Protein AF-A0A822B093-F1 (afdb_monomer)

Radius of gyration: 16.81 Å; Cα contacts (8 Å, |Δi|>4): 111; chains: 1; bounding box: 26×53×40 Å

Foldseek 3Di:
DAFDDFDFDFDDDDDPPDDRPGDIDTDDCVVPDDLPDDPDDQPDDDHPLLLFALVCLVPVNPDPDDVVRVVSSVVVVVQCVLQVNDRRVNVDDDSVVSSVCNNVVHDGDRRDD

Structure (mmCIF, N/CA/C/O backbone):
data_AF-A0A822B093-F1
#
_entry.id   AF-A0A822B093-F1
#
loop_
_atom_site.group_PDB
_atom_site.id
_atom_site.type_symbol
_atom_site.label_atom_id
_atom_site.label_alt_id
_atom_site.label_comp_id
_atom_site.label_asym_id
_atom_site.label_entity_id
_atom_site.label_seq_id
_atom_site.pdbx_PDB_ins_code
_atom_site.Cartn_x
_atom_site.Cartn_y
_atom_site.Cartn_z
_atom_site.occupancy
_atom_site.B_iso_or_equiv
_atom_site.auth_seq_id
_atom_site.auth_comp_id
_atom_site.auth_asym_id
_atom_site.auth_atom_id
_atom_site.pdbx_PDB_model_num
ATOM 1 N N . MET A 1 1 ? -4.760 -0.422 9.846 1.00 47.47 1 MET A N 1
ATOM 2 C CA . MET A 1 1 ? -4.008 -1.692 9.802 1.00 47.47 1 MET A CA 1
ATOM 3 C C . MET A 1 1 ? -2.909 -1.550 8.762 1.00 47.47 1 MET A C 1
ATOM 5 O O . MET A 1 1 ? -3.184 -1.121 7.653 1.00 47.47 1 MET A O 1
ATOM 9 N N . VAL A 1 2 ? -1.656 -1.847 9.103 1.00 45.75 2 VAL A N 1
ATOM 10 C CA . VAL A 1 2 ? -0.567 -1.828 8.122 1.00 45.75 2 VAL A CA 1
ATOM 11 C C . VAL A 1 2 ? 0.188 -3.140 8.249 1.00 45.75 2 VAL A C 1
ATOM 13 O O . VAL A 1 2 ? 0.870 -3.365 9.241 1.00 45.75 2 VAL A O 1
ATOM 16 N N . ILE A 1 3 ? -0.047 -4.033 7.291 1.00 48.06 3 ILE A N 1
ATOM 17 C CA . ILE A 1 3 ? 0.463 -5.405 7.294 1.00 48.06 3 ILE A CA 1
ATOM 18 C C . ILE A 1 3 ? 1.854 -5.393 6.666 1.00 48.06 3 ILE A C 1
ATOM 20 O O . ILE A 1 3 ? 2.019 -4.929 5.536 1.00 48.06 3 ILE A O 1
ATOM 24 N N . TRP A 1 4 ? 2.832 -5.951 7.369 1.00 46.69 4 TRP A N 1
ATOM 25 C CA . TRP A 1 4 ? 4.008 -6.532 6.732 1.00 46.69 4 TRP A CA 1
ATOM 26 C C . TRP A 1 4 ? 4.019 -8.029 7.048 1.00 46.69 4 TRP A C 1
ATOM 28 O O . TRP A 1 4 ? 3.437 -8.439 8.033 1.00 46.69 4 TRP A O 1
ATOM 38 N N . ALA A 1 5 ? 4.601 -8.852 6.181 1.00 40.47 5 ALA A N 1
ATOM 39 C CA . ALA A 1 5 ? 4.523 -10.319 6.191 1.00 40.47 5 ALA A CA 1
ATOM 40 C C . ALA A 1 5 ? 3.155 -10.920 5.788 1.00 40.47 5 ALA A C 1
ATOM 42 O O . ALA A 1 5 ? 2.243 -11.144 6.582 1.00 40.47 5 ALA A O 1
ATOM 43 N N . VAL A 1 6 ? 3.055 -11.298 4.511 1.00 48.75 6 VAL A N 1
ATOM 44 C CA . VAL A 1 6 ? 2.190 -12.407 4.096 1.00 48.75 6 VAL A CA 1
ATOM 45 C C . VAL A 1 6 ? 3.013 -13.684 4.219 1.00 48.75 6 VAL A C 1
ATOM 47 O O . VAL A 1 6 ? 3.906 -13.931 3.413 1.00 48.75 6 VAL A O 1
ATOM 50 N N . GLU A 1 7 ? 2.718 -14.514 5.217 1.00 45.38 7 GLU A N 1
ATOM 51 C CA . GLU A 1 7 ? 3.293 -15.856 5.297 1.00 45.38 7 GLU A CA 1
ATOM 52 C C . GLU A 1 7 ? 2.340 -16.879 4.673 1.00 45.38 7 GLU A C 1
ATOM 54 O O . GLU A 1 7 ? 1.138 -16.931 4.957 1.00 45.38 7 GLU A O 1
ATOM 59 N N . THR A 1 8 ? 2.884 -17.728 3.802 1.00 47.94 8 THR A N 1
ATOM 60 C CA . THR A 1 8 ? 2.141 -18.861 3.250 1.00 47.94 8 THR A CA 1
ATOM 61 C C . THR A 1 8 ? 2.246 -20.036 4.216 1.00 47.94 8 THR A C 1
ATOM 63 O O . THR A 1 8 ? 3.329 -20.551 4.481 1.00 47.94 8 THR A O 1
ATOM 66 N N . PHE A 1 9 ? 1.115 -20.481 4.765 1.00 44.78 9 PHE A N 1
ATOM 67 C CA . PHE A 1 9 ? 1.108 -21.619 5.682 1.00 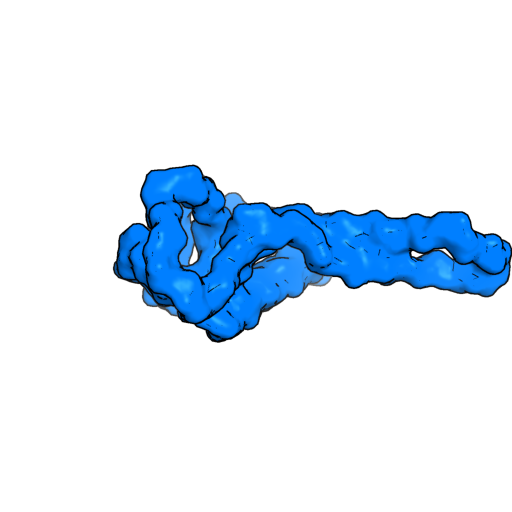44.78 9 PHE A CA 1
ATOM 68 C C . PHE A 1 9 ? 0.746 -22.892 4.913 1.00 44.78 9 PHE A C 1
ATOM 70 O O . PHE A 1 9 ? -0.407 -23.101 4.522 1.00 44.78 9 PHE A O 1
ATOM 77 N N . SER A 1 10 ? 1.724 -23.776 4.708 1.00 44.78 10 SER A N 1
ATOM 78 C CA . SER A 1 10 ? 1.460 -25.126 4.201 1.00 44.78 10 SER A CA 1
ATOM 79 C C . SER A 1 10 ? 0.910 -25.984 5.344 1.00 44.78 10 SER A C 1
ATOM 81 O O . SER A 1 10 ? 1.640 -26.357 6.258 1.00 44.78 10 SER A O 1
ATOM 83 N N . SER A 1 11 ? -0.381 -26.320 5.303 1.00 45.19 11 SER A N 1
ATOM 84 C CA . SER A 1 11 ? -1.013 -27.179 6.316 1.00 45.19 11 SER A CA 1
ATOM 85 C C . SER A 1 11 ? -0.362 -28.576 6.353 1.00 45.19 11 SER A C 1
ATOM 87 O O . SER A 1 11 ? -0.211 -29.228 5.321 1.00 45.19 11 SER A O 1
ATOM 89 N N . SER A 1 12 ? 0.050 -29.021 7.547 1.00 45.88 12 SER A N 1
ATOM 90 C CA . SER A 1 12 ? 0.908 -30.200 7.790 1.00 45.88 12 SER A CA 1
ATOM 91 C C . SER A 1 12 ? 0.153 -31.535 7.957 1.00 45.88 12 SER A C 1
ATOM 93 O O . SER A 1 12 ? 0.572 -32.416 8.701 1.00 45.88 12 SER A O 1
ATOM 95 N N . LYS A 1 13 ? -0.982 -31.735 7.281 1.00 51.41 13 LYS A N 1
ATOM 96 C CA . LYS A 1 13 ? -1.625 -33.062 7.200 1.00 51.41 13 LYS A CA 1
ATOM 97 C C . LYS A 1 13 ? -2.072 -33.287 5.758 1.00 51.41 13 LYS A C 1
ATOM 99 O O . LYS A 1 13 ? -3.023 -32.654 5.322 1.00 51.41 13 LYS A O 1
ATOM 104 N N . LYS A 1 14 ? -1.312 -34.093 5.007 1.00 52.97 14 LYS A N 1
ATOM 105 C CA . LYS A 1 14 ? -1.470 -34.291 3.556 1.00 52.97 14 LYS A CA 1
ATOM 106 C C . LYS A 1 14 ? -2.063 -35.662 3.247 1.00 52.97 14 LYS A C 1
ATOM 108 O O . LYS A 1 14 ? -1.436 -36.673 3.548 1.00 52.97 14 LYS A O 1
ATOM 113 N N . ASP A 1 15 ? -3.217 -35.665 2.590 1.00 61.88 15 ASP A N 1
ATOM 114 C CA . ASP A 1 15 ? -3.615 -36.743 1.686 1.00 61.88 15 ASP A CA 1
ATOM 115 C C . ASP A 1 15 ? -2.684 -36.685 0.450 1.00 61.88 15 ASP A C 1
ATOM 117 O O . ASP A 1 15 ? -2.494 -35.598 -0.106 1.00 61.88 15 ASP A O 1
ATOM 121 N N . PRO A 1 16 ? -2.042 -37.793 0.032 1.00 64.75 16 PRO A N 1
ATOM 122 C CA . PRO A 1 16 ? -1.147 -37.814 -1.128 1.00 64.75 16 PRO A CA 1
ATOM 123 C C . PRO A 1 16 ? -1.828 -37.467 -2.463 1.00 64.75 16 PRO A C 1
ATOM 125 O O . PRO A 1 16 ? -1.117 -37.148 -3.416 1.00 64.75 16 PRO A O 1
ATOM 128 N N . ASN A 1 17 ? -3.164 -37.488 -2.538 1.00 63.31 17 ASN A N 1
ATOM 129 C CA . ASN A 1 17 ? -3.925 -37.195 -3.756 1.00 63.31 17 ASN A CA 1
ATOM 130 C C . ASN A 1 17 ? -4.606 -35.813 -3.754 1.00 63.31 17 ASN A C 1
ATOM 132 O O . ASN A 1 17 ? -5.255 -35.456 -4.739 1.00 63.31 17 ASN A O 1
ATOM 136 N N . GLU A 1 18 ? -4.472 -35.013 -2.689 1.00 65.31 18 GLU A N 1
ATOM 137 C CA . GLU A 1 18 ? -5.050 -33.666 -2.651 1.00 65.31 18 GLU A CA 1
ATOM 138 C C . GLU A 1 18 ? -4.085 -32.653 -3.302 1.00 65.31 18 GLU A C 1
ATOM 140 O O . GLU A 1 18 ? -2.918 -32.558 -2.896 1.00 65.31 18 GLU A O 1
ATOM 145 N N . PRO A 1 19 ? -4.524 -31.857 -4.301 1.00 59.59 19 PRO A N 1
ATOM 146 C CA . PRO A 1 19 ? -3.698 -30.775 -4.824 1.00 59.59 19 PRO A CA 1
ATOM 147 C C . PRO A 1 19 ? -3.305 -29.843 -3.672 1.00 59.59 19 PRO A C 1
ATOM 149 O O . PRO A 1 19 ? -4.157 -29.424 -2.889 1.00 59.59 19 PRO A O 1
ATOM 152 N N . LYS A 1 20 ? -2.006 -29.525 -3.548 1.00 60.06 20 LYS A N 1
ATOM 153 C CA . LYS A 1 20 ? -1.467 -28.688 -2.461 1.00 60.06 20 LYS A CA 1
ATOM 154 C C . LYS A 1 20 ? -2.212 -27.350 -2.411 1.00 60.06 20 LYS A C 1
ATOM 156 O O . LYS A 1 20 ? -1.915 -26.431 -3.170 1.00 60.06 20 LYS A O 1
ATOM 161 N N . LYS A 1 21 ? -3.183 -27.232 -1.505 1.00 69.56 21 LYS A N 1
ATOM 162 C CA . LYS A 1 21 ? -3.949 -26.003 -1.314 1.00 69.56 21 LYS A CA 1
ATOM 163 C C . LYS A 1 21 ? -3.096 -25.007 -0.534 1.00 69.56 21 LYS A C 1
ATOM 165 O O . LYS A 1 21 ? -3.037 -25.056 0.694 1.00 69.56 21 LYS A O 1
ATOM 170 N N . ASN A 1 22 ? -2.435 -24.103 -1.252 1.00 72.25 22 ASN A N 1
ATOM 171 C CA . ASN A 1 22 ? -1.700 -22.997 -0.647 1.00 72.25 22 ASN A CA 1
ATOM 172 C C . ASN A 1 22 ? -2.711 -22.021 -0.027 1.00 72.25 22 ASN A C 1
ATOM 174 O O . ASN A 1 22 ? -3.414 -21.304 -0.736 1.00 72.25 22 ASN A O 1
ATOM 178 N N . LYS A 1 23 ? -2.838 -22.041 1.304 1.00 79.50 23 LYS A N 1
ATOM 179 C CA . LYS A 1 23 ? -3.692 -21.108 2.048 1.00 79.50 23 LYS A CA 1
ATOM 180 C C . LYS A 1 23 ? -2.858 -19.898 2.456 1.00 79.50 23 LYS A C 1
ATOM 182 O O . LYS A 1 23 ? -1.889 -20.040 3.200 1.00 79.50 23 LYS A O 1
ATOM 187 N N . VAL A 1 24 ? -3.261 -18.723 1.987 1.00 80.25 24 VAL A N 1
ATOM 188 C CA . VAL A 1 24 ? -2.665 -17.441 2.372 1.00 80.25 24 VAL A CA 1
ATOM 189 C C . VAL A 1 24 ? -3.425 -16.885 3.573 1.00 80.25 24 VAL A C 1
ATOM 191 O O . VAL A 1 24 ? -4.656 -16.943 3.606 1.00 80.25 24 VAL A O 1
ATOM 194 N N . LYS A 1 25 ? -2.699 -16.384 4.572 1.00 81.62 25 LYS A N 1
ATOM 195 C CA . LYS A 1 25 ? -3.265 -15.720 5.749 1.00 81.62 25 LYS A CA 1
ATOM 196 C C . LYS A 1 25 ? -2.532 -14.407 5.982 1.00 81.62 25 LYS A C 1
ATOM 198 O O . LYS A 1 25 ? -1.326 -14.332 5.777 1.00 81.62 25 LYS A O 1
ATOM 203 N N . ILE A 1 26 ? -3.272 -13.401 6.429 1.00 81.75 26 ILE A N 1
ATOM 204 C CA . ILE A 1 26 ? -2.690 -12.161 6.937 1.00 81.75 26 ILE A CA 1
ATOM 205 C C . ILE A 1 26 ? -2.116 -12.457 8.325 1.00 81.75 26 ILE A C 1
ATOM 207 O O . ILE A 1 26 ? -2.785 -13.093 9.145 1.00 81.75 26 ILE A O 1
ATOM 211 N N . THR A 1 27 ? -0.883 -12.027 8.563 1.00 78.38 27 THR A N 1
ATOM 212 C CA . THR A 1 27 ? -0.190 -12.141 9.849 1.00 78.38 27 THR A CA 1
ATOM 213 C C . THR A 1 27 ? 0.439 -10.790 10.213 1.00 78.38 27 THR A C 1
ATOM 215 O O . THR A 1 27 ? 0.223 -9.810 9.506 1.00 78.38 27 THR A O 1
ATOM 218 N N . ASP A 1 28 ? 1.137 -10.736 11.348 1.00 72.44 28 ASP A N 1
ATOM 219 C CA . ASP A 1 28 ? 1.820 -9.553 11.890 1.00 72.44 28 ASP A CA 1
ATOM 220 C C . ASP A 1 28 ? 0.912 -8.322 12.088 1.00 72.44 28 ASP A C 1
ATOM 222 O O . ASP A 1 28 ? 1.031 -7.262 11.473 1.00 72.44 28 ASP A O 1
ATOM 226 N N . PHE A 1 29 ? -0.019 -8.463 13.029 1.00 72.62 29 PHE A N 1
ATOM 227 C CA . PHE A 1 29 ? -0.862 -7.364 13.499 1.00 72.62 29 PHE A CA 1
ATOM 228 C C . PHE A 1 29 ? -0.139 -6.454 14.509 1.00 72.62 29 PHE A C 1
ATOM 230 O O . PHE A 1 29 ? -0.804 -5.704 15.219 1.00 72.62 29 PHE A O 1
ATOM 237 N N . GLY A 1 30 ? 1.199 -6.494 14.598 1.00 66.88 30 GLY A N 1
ATOM 238 C CA . GLY A 1 30 ? 1.976 -5.711 15.569 1.00 66.88 30 GLY A CA 1
ATOM 239 C C . GLY A 1 30 ? 1.816 -4.194 15.412 1.00 66.88 30 GLY A C 1
ATOM 240 O O . GLY A 1 30 ? 2.005 -3.451 16.371 1.00 66.88 30 GLY A O 1
ATOM 241 N N . LEU A 1 31 ? 1.409 -3.743 14.220 1.00 69.31 31 LEU A N 1
ATOM 242 C CA . LEU A 1 31 ? 1.083 -2.345 13.910 1.00 69.31 31 LEU A CA 1
ATOM 243 C C . LEU A 1 31 ? -0.427 -2.096 13.737 1.00 69.3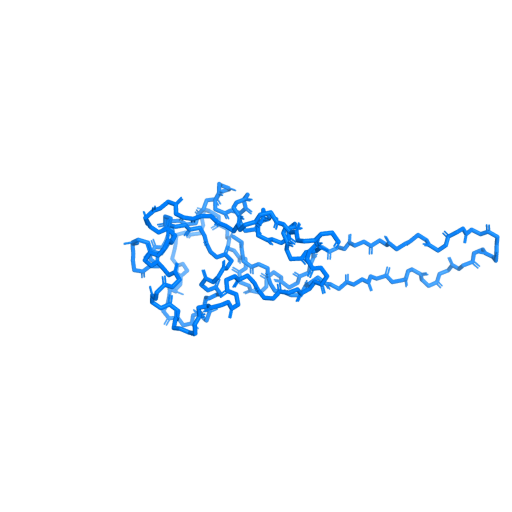1 31 LEU A C 1
ATOM 245 O O . LEU A 1 31 ? -0.840 -0.998 13.348 1.00 69.31 31 LEU A O 1
ATOM 249 N N . ALA A 1 32 ? -1.265 -3.113 13.959 1.00 72.56 32 ALA A N 1
ATOM 250 C CA . ALA A 1 32 ? -2.710 -2.968 13.883 1.00 72.56 32 ALA A CA 1
ATOM 251 C C . ALA A 1 32 ? -3.218 -2.164 15.084 1.00 72.56 32 ALA A C 1
ATOM 253 O O . ALA A 1 32 ? -2.771 -2.346 16.212 1.00 72.56 32 ALA A O 1
ATOM 254 N N . ARG A 1 33 ? -4.172 -1.269 14.825 1.00 71.44 33 ARG A N 1
ATOM 255 C CA . ARG A 1 33 ? -4.763 -0.387 15.832 1.00 71.44 33 ARG A CA 1
ATOM 256 C C . ARG A 1 33 ? -6.264 -0.571 15.837 1.00 71.44 33 ARG A C 1
ATOM 258 O O . ARG A 1 33 ? -6.858 -0.844 14.792 1.00 71.44 33 ARG A O 1
ATOM 265 N N . ARG A 1 34 ? -6.866 -0.397 17.006 1.00 68.69 34 ARG A N 1
ATOM 266 C 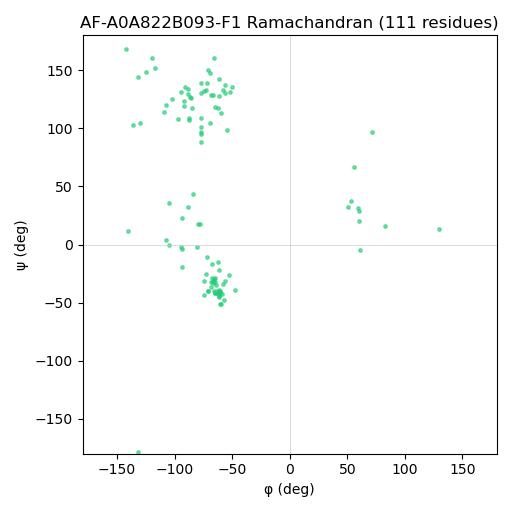CA . ARG A 1 34 ? -8.316 -0.391 17.154 1.00 68.69 34 ARG A CA 1
ATOM 267 C C . ARG A 1 34 ? -8.820 1.035 16.939 1.00 68.69 34 ARG A C 1
ATOM 269 O O . ARG A 1 34 ? -8.237 1.977 17.464 1.00 68.69 34 ARG A O 1
ATOM 276 N N . LEU A 1 35 ? -9.879 1.199 16.148 1.00 67.94 35 LEU A N 1
ATOM 277 C CA . LEU A 1 35 ? -10.410 2.525 15.795 1.00 67.94 35 LEU A CA 1
ATOM 278 C C . LEU A 1 35 ? -11.038 3.266 16.993 1.00 67.94 35 LEU A C 1
ATOM 280 O O . LEU A 1 35 ? -11.223 4.475 16.933 1.00 67.94 35 LEU A O 1
ATOM 284 N N . ASP A 1 36 ? -11.356 2.553 18.075 1.00 65.75 36 ASP A N 1
ATOM 285 C CA . ASP A 1 36 ? -11.921 3.077 19.324 1.00 65.75 36 ASP A CA 1
ATOM 286 C C . ASP A 1 36 ? -10.861 3.387 20.401 1.00 65.75 36 ASP A C 1
ATOM 288 O O . ASP A 1 36 ? -11.205 3.907 21.464 1.00 65.75 36 ASP A O 1
ATOM 292 N N . SER A 1 37 ? -9.576 3.116 20.142 1.00 58.78 37 SER A N 1
ATOM 293 C CA . SER A 1 37 ? -8.483 3.423 21.068 1.00 58.78 37 SER A CA 1
ATOM 294 C C . SER A 1 37 ? -8.133 4.913 21.035 1.00 58.78 37 SER A C 1
ATOM 296 O O . SER A 1 37 ? -7.330 5.378 20.225 1.00 58.78 37 SER A O 1
ATOM 298 N N . THR A 1 38 ? -8.705 5.694 21.949 1.00 53.50 38 THR A N 1
ATOM 299 C CA . THR A 1 38 ? -8.251 7.065 22.212 1.00 53.50 38 THR A CA 1
ATOM 300 C C . THR A 1 38 ? -6.972 7.028 23.050 1.00 53.50 38 THR A C 1
ATOM 302 O O . THR A 1 38 ? -7.047 6.844 24.263 1.00 53.50 38 THR A O 1
ATOM 305 N N . GLY A 1 39 ? -5.804 7.208 22.426 1.00 52.53 39 GLY A N 1
ATOM 306 C CA . GLY A 1 39 ? -4.545 7.423 23.156 1.00 52.53 39 GLY A CA 1
ATOM 307 C C . GLY A 1 39 ? -3.353 6.552 22.767 1.00 52.53 39 GLY A C 1
ATOM 308 O O . GLY A 1 39 ? -2.374 6.553 23.507 1.00 52.53 39 GLY A O 1
ATOM 309 N N . ASP A 1 40 ? -3.394 5.831 21.642 1.00 55.62 40 ASP A N 1
ATOM 310 C CA . ASP A 1 40 ? -2.205 5.113 21.170 1.00 55.62 40 ASP A CA 1
ATOM 311 C C . ASP A 1 40 ? -1.104 6.114 20.791 1.00 55.62 40 ASP A C 1
ATOM 313 O O . ASP A 1 40 ? -1.282 6.945 19.899 1.00 55.62 40 ASP A O 1
ATOM 317 N N . ASP A 1 41 ? 0.029 6.036 21.489 1.00 53.25 41 ASP A N 1
ATOM 318 C CA . ASP A 1 41 ? 1.175 6.927 21.320 1.00 53.25 41 ASP A CA 1
ATOM 319 C C . ASP A 1 41 ? 1.704 6.841 19.875 1.00 53.25 41 ASP A C 1
ATOM 321 O O . ASP A 1 41 ? 2.180 5.806 19.405 1.00 53.25 41 ASP A O 1
ATOM 325 N N . TYR A 1 42 ? 1.572 7.936 19.127 1.00 56.34 42 TYR A N 1
ATOM 326 C CA . TYR A 1 42 ? 1.783 7.973 17.673 1.00 56.34 42 TYR A CA 1
ATOM 327 C C . TYR A 1 42 ? 3.261 8.059 17.257 1.00 56.34 42 TYR A C 1
ATOM 329 O O . TYR A 1 42 ? 3.560 8.077 16.065 1.00 56.34 42 TYR A O 1
ATOM 337 N N . ASN A 1 43 ? 4.187 8.137 18.216 1.00 52.94 43 ASN A N 1
ATOM 338 C CA . ASN A 1 43 ? 5.491 8.768 18.003 1.00 52.94 43 ASN A CA 1
ATOM 339 C C . ASN A 1 43 ? 6.650 7.850 17.575 1.00 52.94 43 ASN A C 1
ATOM 341 O O . ASN A 1 43 ? 7.737 8.364 17.321 1.00 52.94 43 ASN A O 1
ATOM 345 N N . THR A 1 44 ? 6.479 6.527 17.476 1.00 50.75 44 THR A N 1
ATOM 346 C CA . THR A 1 44 ? 7.642 5.617 17.320 1.00 50.75 44 THR A CA 1
ATOM 347 C C . THR A 1 44 ? 7.465 4.442 16.359 1.00 50.75 44 THR A C 1
ATOM 349 O O . THR A 1 44 ? 8.321 3.559 16.303 1.00 50.75 44 THR A O 1
ATOM 352 N N . THR A 1 45 ? 6.408 4.411 15.551 1.00 61.91 45 THR A N 1
ATOM 353 C CA . THR A 1 45 ? 6.207 3.315 14.594 1.00 61.91 45 THR A CA 1
ATOM 354 C C . THR A 1 45 ? 6.821 3.637 13.233 1.00 61.91 45 THR A C 1
ATOM 356 O O . THR A 1 45 ? 6.443 4.619 12.604 1.00 61.91 45 THR A O 1
ATOM 359 N N . ILE A 1 46 ? 7.721 2.780 12.739 1.00 68.81 46 ILE A N 1
ATOM 360 C CA . ILE A 1 46 ? 8.158 2.805 11.335 1.00 68.81 46 ILE A CA 1
ATOM 361 C C . ILE A 1 46 ? 6.935 2.513 10.460 1.00 68.81 46 ILE A C 1
ATOM 363 O O . ILE A 1 46 ? 6.333 1.445 10.559 1.00 68.81 46 ILE A O 1
ATOM 367 N N . ILE A 1 47 ? 6.551 3.473 9.623 1.00 76.88 47 ILE A N 1
ATOM 368 C CA . ILE A 1 47 ? 5.367 3.378 8.768 1.00 76.88 47 ILE A CA 1
ATOM 369 C C . ILE A 1 47 ? 5.807 3.044 7.340 1.00 76.88 47 ILE A C 1
ATOM 371 O O . ILE A 1 47 ? 6.613 3.778 6.769 1.00 76.88 47 ILE A O 1
ATOM 375 N N . PRO A 1 48 ? 5.285 1.976 6.715 1.00 84.00 48 PRO A N 1
ATOM 376 C CA . PRO A 1 48 ? 5.637 1.632 5.344 1.00 84.00 48 PRO A CA 1
ATOM 377 C C . PRO A 1 48 ? 4.908 2.554 4.356 1.00 84.00 48 PRO A C 1
ATOM 379 O O . PRO A 1 48 ? 3.837 2.245 3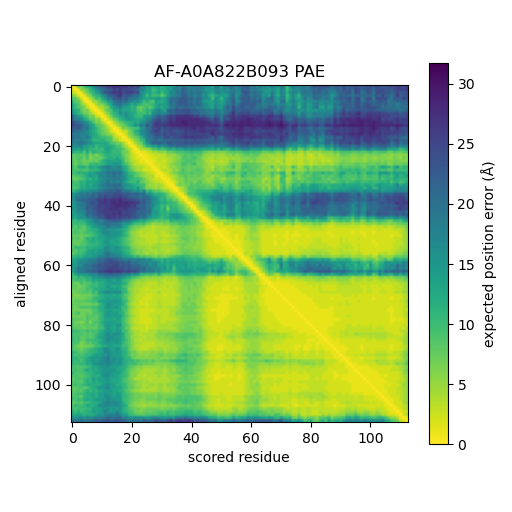.826 1.00 84.00 48 PRO A O 1
ATOM 382 N N . ILE A 1 49 ? 5.539 3.694 4.066 1.00 87.69 49 ILE A N 1
ATOM 383 C CA . ILE A 1 49 ? 5.026 4.797 3.232 1.00 87.69 49 ILE A CA 1
ATOM 384 C C . ILE A 1 49 ? 4.425 4.318 1.905 1.00 87.69 49 ILE A C 1
ATOM 386 O O . ILE A 1 49 ? 3.389 4.817 1.457 1.00 87.69 49 ILE A O 1
ATOM 390 N N . ARG A 1 50 ? 5.045 3.323 1.265 1.00 90.88 50 ARG A N 1
ATOM 391 C CA . ARG A 1 50 ? 4.617 2.803 -0.043 1.00 90.88 50 ARG A CA 1
ATOM 392 C C . ARG A 1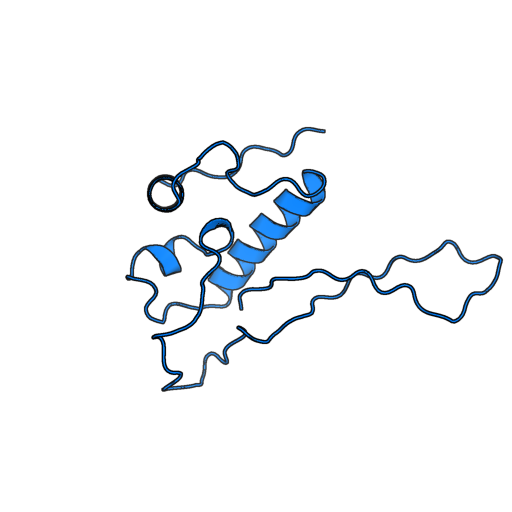 50 ? 3.249 2.115 0.010 1.00 90.88 50 ARG A C 1
ATOM 394 O O . ARG A 1 50 ? 2.488 2.249 -0.948 1.00 90.88 50 ARG A O 1
ATOM 401 N N . PHE A 1 51 ? 2.889 1.522 1.147 1.00 90.38 51 PHE A N 1
ATOM 402 C CA . PHE A 1 51 ? 1.618 0.826 1.373 1.00 90.38 51 PHE A CA 1
ATOM 403 C C . PHE A 1 51 ? 0.533 1.716 1.998 1.00 90.38 51 PHE A C 1
ATOM 405 O O . PHE A 1 51 ? -0.648 1.408 1.872 1.00 90.38 51 PHE A O 1
ATOM 412 N N . CYS A 1 52 ? 0.900 2.837 2.626 1.00 88.50 52 CYS A N 1
ATOM 413 C CA . CYS A 1 52 ? -0.064 3.730 3.278 1.00 88.50 52 CYS A CA 1
ATOM 414 C C . CYS A 1 52 ? -0.968 4.484 2.302 1.00 88.50 52 CYS A C 1
ATOM 416 O O . CYS A 1 52 ? -0.549 4.867 1.215 1.00 88.50 52 CYS A O 1
ATOM 418 N N . ALA A 1 53 ? -2.199 4.766 2.702 1.00 89.06 53 ALA A N 1
ATOM 419 C CA . ALA A 1 53 ? -3.107 5.585 1.911 1.00 89.06 53 ALA A CA 1
ATOM 420 C C . ALA A 1 53 ? -2.675 7.073 1.902 1.00 89.06 53 ALA A C 1
ATOM 422 O O . ALA A 1 53 ? -2.046 7.527 2.864 1.00 89.06 53 ALA A O 1
ATOM 423 N N . PRO A 1 54 ? -2.953 7.846 0.834 1.00 89.12 54 PRO A N 1
ATOM 424 C CA . PRO A 1 54 ? -2.542 9.252 0.735 1.00 89.12 54 PRO A CA 1
ATOM 425 C C . PRO A 1 54 ? -3.073 10.131 1.880 1.00 89.12 54 PRO A C 1
ATOM 427 O O . PRO A 1 54 ? -2.359 11.015 2.342 1.00 89.12 54 PRO A O 1
ATOM 430 N N . GLU A 1 55 ? -4.269 9.858 2.400 1.00 85.81 55 GLU A N 1
ATOM 431 C CA . GLU A 1 55 ? -4.875 10.573 3.530 1.00 85.81 55 GLU A CA 1
ATOM 432 C C . GLU A 1 55 ? -4.109 10.398 4.854 1.00 85.81 55 GLU A C 1
ATOM 434 O O . GLU A 1 55 ? -4.096 11.310 5.688 1.00 85.81 55 GLU A O 1
ATOM 439 N N . ILE A 1 56 ? -3.415 9.263 5.025 1.00 83.00 56 ILE A N 1
ATOM 440 C CA . ILE A 1 56 ? -2.505 9.028 6.157 1.00 83.00 56 ILE A CA 1
ATOM 441 C C . ILE A 1 56 ? -1.248 9.891 5.990 1.00 83.00 56 ILE A C 1
ATOM 443 O O . ILE A 1 56 ? -0.751 10.470 6.955 1.00 83.00 56 ILE A O 1
ATOM 447 N N . LEU A 1 57 ? -0.741 10.006 4.759 1.00 83.81 57 LEU A N 1
ATOM 448 C CA . LEU A 1 57 ? 0.495 10.729 4.448 1.00 83.81 57 LEU A CA 1
ATOM 449 C C . LEU A 1 57 ? 0.317 12.256 4.504 1.00 83.81 57 LEU A C 1
ATOM 451 O O . LEU A 1 57 ? 1.245 12.965 4.877 1.00 83.81 57 LEU A O 1
ATOM 455 N N . GLN A 1 58 ? -0.874 12.763 4.176 1.00 80.00 58 GLN A N 1
ATOM 456 C CA . GLN A 1 58 ? -1.169 14.199 4.120 1.00 80.00 58 GLN A CA 1
ATOM 457 C C . GLN A 1 58 ? -1.138 14.897 5.492 1.00 80.00 58 GLN A C 1
ATOM 459 O O . GLN A 1 58 ? -0.838 16.085 5.570 1.00 80.00 58 GLN A O 1
ATOM 464 N N . ASN A 1 59 ? -1.441 14.177 6.575 1.00 66.62 59 ASN A N 1
ATOM 465 C CA . ASN A 1 59 ? -1.646 14.755 7.909 1.00 66.62 59 ASN A CA 1
ATOM 466 C C . ASN A 1 59 ? -0.468 14.501 8.862 1.00 66.62 59 ASN A C 1
ATOM 468 O O . ASN A 1 59 ? -0.678 14.243 10.044 1.00 66.62 59 ASN A O 1
ATOM 472 N N . ASN A 1 60 ? 0.771 14.508 8.355 1.00 62.94 60 ASN A N 1
ATOM 473 C CA . ASN A 1 60 ? 1.977 14.165 9.131 1.00 62.94 60 ASN A CA 1
ATOM 474 C C . ASN A 1 60 ? 1.850 12.832 9.890 1.00 62.94 60 ASN A C 1
ATOM 476 O O . ASN A 1 60 ? 2.397 12.668 10.978 1.00 62.94 60 ASN A O 1
ATOM 480 N N . ILE A 1 61 ? 1.098 11.884 9.322 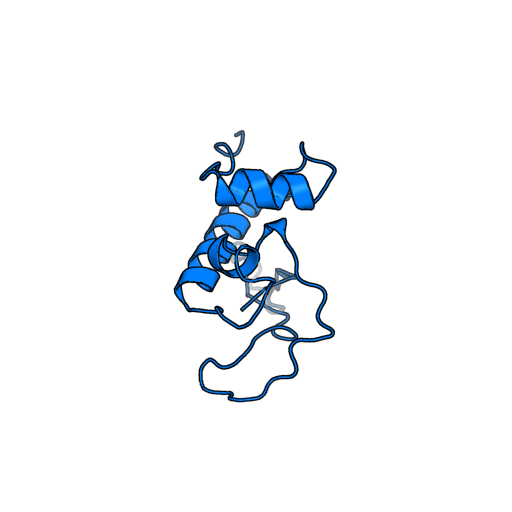1.00 64.94 61 ILE A N 1
ATOM 481 C CA . ILE A 1 61 ? 0.856 10.564 9.904 1.00 64.94 61 ILE A CA 1
ATOM 482 C C . ILE A 1 61 ? 0.172 10.633 11.289 1.00 64.94 61 ILE A C 1
ATOM 484 O O . ILE A 1 61 ? 0.311 9.742 12.127 1.00 64.94 61 ILE A O 1
ATOM 488 N N . GLN A 1 62 ? -0.622 11.678 11.535 1.00 56.44 62 GLN A N 1
ATOM 489 C CA . GLN A 1 62 ? -1.507 11.741 12.693 1.00 56.44 62 GLN A CA 1
ATOM 490 C C . GLN A 1 62 ? -2.857 11.098 12.356 1.00 56.44 62 GLN A C 1
ATOM 492 O O . GLN A 1 62 ? -3.655 11.612 11.576 1.00 56.44 62 GLN A O 1
ATOM 497 N N . SER A 1 63 ? -3.064 9.927 12.958 1.00 59.59 63 SER A N 1
ATOM 498 C CA . SER A 1 63 ? -4.348 9.376 13.423 1.00 59.59 63 SER A CA 1
ATOM 499 C C . SER A 1 63 ? -5.487 9.101 12.431 1.00 59.59 63 SER A C 1
ATOM 501 O O . SER A 1 63 ? -6.465 8.484 12.840 1.00 59.59 63 SER A O 1
ATOM 503 N N . ASN A 1 64 ? -5.380 9.432 11.144 1.00 67.94 64 ASN A N 1
ATOM 504 C CA . ASN A 1 64 ? -6.451 9.193 10.161 1.00 67.94 64 ASN A CA 1
ATOM 505 C C . ASN A 1 64 ? -6.442 7.767 9.580 1.00 67.94 64 ASN A C 1
ATOM 507 O O . ASN A 1 64 ? -6.598 7.569 8.376 1.00 67.94 64 ASN A O 1
ATOM 511 N N . TYR A 1 65 ? -6.244 6.761 10.433 1.00 77.06 65 TYR A N 1
ATOM 512 C CA . TYR A 1 65 ? -6.437 5.368 10.039 1.00 77.06 65 TYR A CA 1
ATOM 513 C C . TYR A 1 65 ? -7.931 5.060 9.999 1.00 77.06 65 TYR A C 1
ATOM 515 O O . TYR A 1 65 ? -8.665 5.336 10.944 1.00 77.06 65 TYR A O 1
ATOM 523 N N . SER A 1 66 ? -8.374 4.463 8.904 1.00 81.25 66 SER A N 1
ATOM 524 C CA . SER A 1 66 ? -9.762 4.065 8.690 1.00 81.25 66 SER A CA 1
ATOM 525 C C . SER A 1 66 ? -9.827 2.731 7.956 1.00 81.25 66 SER A C 1
ATOM 527 O O . SER A 1 66 ? -8.839 2.277 7.371 1.00 81.25 66 SER A O 1
ATOM 529 N N . GLU A 1 67 ? -11.010 2.127 7.905 1.00 85.19 67 GLU A N 1
ATOM 530 C CA . GLU A 1 67 ? -11.245 0.959 7.049 1.00 85.19 67 GLU A CA 1
ATOM 531 C C . GLU A 1 67 ? -10.905 1.258 5.574 1.00 85.19 67 GLU A C 1
ATOM 533 O O . GLU A 1 67 ? -10.420 0.388 4.856 1.00 85.19 67 GLU A O 1
ATOM 538 N N . GLN A 1 68 ? -11.084 2.502 5.112 1.00 87.94 68 GLN A N 1
ATOM 539 C CA . GLN A 1 68 ? -10.749 2.905 3.740 1.00 87.94 68 GLN A CA 1
ATOM 540 C C . GLN A 1 68 ? -9.234 2.896 3.506 1.00 87.94 68 GLN A C 1
ATOM 542 O O . GLN A 1 68 ? -8.773 2.467 2.445 1.00 87.94 68 GLN A O 1
ATOM 547 N N . SER A 1 69 ? -8.457 3.280 4.519 1.00 84.50 69 SER A N 1
ATOM 548 C CA . SER A 1 69 ? -7.000 3.189 4.455 1.00 84.50 69 SER A CA 1
ATOM 549 C C . SER A 1 69 ? -6.504 1.733 4.402 1.00 84.50 69 SER A C 1
ATOM 551 O O . SER A 1 69 ? -5.518 1.426 3.723 1.00 84.50 69 SER A O 1
ATOM 553 N N . ASP A 1 70 ? -7.241 0.808 5.028 1.00 85.38 70 ASP A N 1
ATOM 554 C CA . ASP A 1 70 ? -6.966 -0.630 4.961 1.00 85.38 70 ASP A CA 1
ATOM 555 C C . ASP A 1 70 ? -7.292 -1.192 3.571 1.00 85.38 70 ASP A C 1
ATOM 557 O O . ASP A 1 70 ? -6.508 -1.956 3.008 1.00 85.38 70 ASP A O 1
ATOM 561 N N . VAL A 1 71 ? -8.390 -0.743 2.954 1.00 91.38 71 VAL A N 1
ATOM 562 C CA . VAL A 1 71 ? -8.722 -1.081 1.560 1.00 91.38 71 VAL A CA 1
ATOM 563 C C . VAL A 1 71 ? -7.632 -0.603 0.596 1.00 91.38 71 VAL A C 1
ATOM 565 O O . VAL A 1 71 ? -7.255 -1.345 -0.314 1.00 91.38 71 VAL A O 1
ATOM 568 N N . TYR A 1 72 ? -7.082 0.599 0.799 1.00 91.06 72 TYR A N 1
ATOM 569 C CA . TYR A 1 72 ? -5.976 1.101 -0.019 1.00 91.06 72 TYR A CA 1
ATOM 570 C C . TYR A 1 72 ? -4.749 0.185 0.069 1.00 91.06 72 TYR A C 1
ATOM 572 O O . TYR A 1 72 ? -4.217 -0.241 -0.960 1.00 91.06 72 TYR A O 1
ATOM 580 N N . SER A 1 73 ? -4.306 -0.141 1.288 1.00 88.88 73 SER A N 1
ATOM 581 C CA . SER A 1 73 ? -3.123 -0.989 1.487 1.00 88.88 73 SER A CA 1
ATOM 582 C C . SER A 1 73 ? -3.328 -2.408 0.946 1.00 88.88 73 SER A C 1
ATOM 584 O O . SER A 1 73 ? -2.411 -2.968 0.343 1.00 88.88 73 SER A O 1
ATOM 586 N N . MET A 1 74 ? -4.549 -2.950 1.031 1.00 89.75 74 MET A N 1
ATOM 587 C CA . MET A 1 74 ? -4.921 -4.205 0.373 1.00 89.75 74 MET A CA 1
ATOM 588 C C . MET A 1 74 ? -4.791 -4.119 -1.157 1.00 89.75 74 MET A C 1
ATOM 590 O O . MET A 1 74 ? -4.322 -5.067 -1.784 1.00 89.75 74 MET A O 1
ATOM 594 N N . GLY A 1 75 ? -5.150 -2.989 -1.773 1.00 92.19 75 GLY A N 1
ATOM 595 C CA . GLY A 1 75 ? -4.949 -2.768 -3.209 1.00 92.19 75 GLY A CA 1
ATOM 596 C C . GLY A 1 75 ? -3.470 -2.767 -3.613 1.00 92.19 75 GLY A C 1
ATOM 597 O O . GLY A 1 75 ? -3.103 -3.359 -4.628 1.00 92.19 75 GLY A O 1
ATOM 598 N N . VAL A 1 76 ? -2.604 -2.165 -2.792 1.00 92.25 76 VAL A N 1
ATOM 599 C CA . VAL A 1 76 ? -1.145 -2.210 -2.995 1.00 92.25 76 VAL A CA 1
ATOM 600 C C . VAL A 1 76 ? -0.607 -3.636 -2.837 1.00 92.25 76 VAL A C 1
ATOM 602 O O . VAL A 1 76 ? 0.210 -4.067 -3.647 1.00 92.25 76 VAL A O 1
ATOM 605 N N . LEU A 1 77 ? -1.107 -4.397 -1.859 1.00 90.56 77 LEU A N 1
ATOM 606 C CA . LEU A 1 77 ? -0.750 -5.806 -1.672 1.00 90.56 77 LEU A CA 1
ATOM 607 C C . LEU A 1 77 ? -1.158 -6.669 -2.877 1.00 90.56 77 LEU A C 1
ATOM 609 O O . LEU A 1 77 ? -0.386 -7.507 -3.337 1.00 90.56 77 LEU A O 1
ATOM 613 N N . MET A 1 78 ? -2.360 -6.457 -3.422 1.00 90.88 78 MET A N 1
ATOM 614 C CA . MET A 1 78 ? -2.796 -7.137 -4.646 1.00 90.88 78 MET A CA 1
ATOM 615 C C . MET A 1 78 ? -1.872 -6.806 -5.820 1.00 90.88 78 MET A C 1
ATOM 617 O O . MET A 1 78 ? -1.513 -7.698 -6.587 1.00 90.88 78 MET A O 1
ATOM 621 N N . TRP A 1 79 ? -1.458 -5.543 -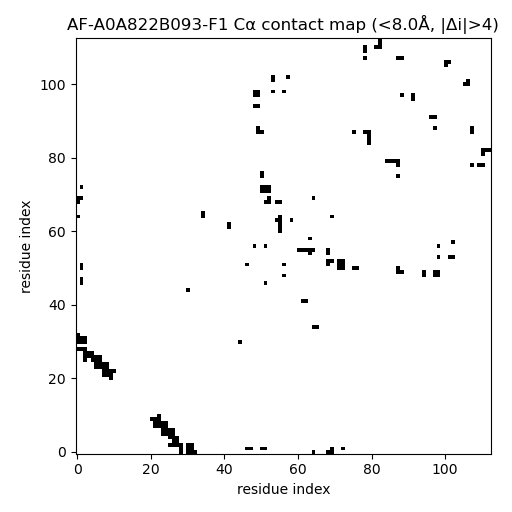5.948 1.00 92.62 79 TRP A N 1
ATOM 622 C CA . TRP A 1 79 ? -0.504 -5.132 -6.974 1.00 92.62 79 TRP A CA 1
ATOM 623 C C . TRP A 1 79 ? 0.851 -5.832 -6.819 1.00 92.62 79 TRP A C 1
ATOM 625 O O . TRP A 1 79 ? 1.389 -6.326 -7.807 1.00 92.62 79 TRP A O 1
ATOM 635 N N . GLU A 1 80 ? 1.383 -5.920 -5.599 1.00 91.44 80 GLU A N 1
ATOM 636 C CA . GLU A 1 80 ? 2.640 -6.619 -5.302 1.00 91.44 80 GLU A CA 1
ATOM 637 C C . GLU A 1 80 ? 2.543 -8.110 -5.655 1.00 91.44 80 GLU A C 1
ATOM 639 O O . GLU A 1 80 ? 3.423 -8.644 -6.333 1.00 91.44 80 GLU A O 1
ATOM 644 N N . ALA A 1 81 ? 1.445 -8.769 -5.271 1.00 89.50 81 ALA A N 1
ATOM 645 C CA . ALA A 1 81 ? 1.204 -10.177 -5.581 1.00 89.50 81 ALA A CA 1
ATOM 646 C C . ALA A 1 81 ? 1.138 -10.440 -7.095 1.00 89.50 81 ALA A C 1
ATOM 648 O O . ALA A 1 81 ? 1.706 -11.420 -7.576 1.00 89.50 81 ALA A O 1
ATOM 649 N N . LEU A 1 82 ? 0.474 -9.555 -7.846 1.00 90.62 82 LEU A N 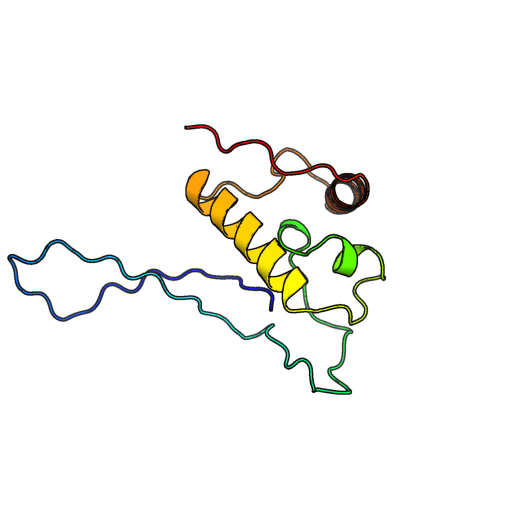1
ATOM 650 C CA . LEU A 1 82 ? 0.391 -9.635 -9.308 1.00 90.62 82 LEU A CA 1
ATOM 651 C C . LEU A 1 82 ? 1.712 -9.271 -9.996 1.00 90.62 82 LEU A C 1
ATOM 653 O O . LEU A 1 82 ? 1.965 -9.739 -11.096 1.00 90.62 82 LEU A O 1
ATOM 657 N N . SER A 1 83 ? 2.558 -8.472 -9.347 1.00 89.38 83 SER A N 1
ATOM 658 C CA . SER A 1 83 ? 3.873 -8.063 -9.859 1.00 89.38 83 SER A CA 1
ATOM 659 C C . SER A 1 83 ? 4.999 -8.978 -9.366 1.00 89.38 83 SER A C 1
ATOM 661 O O . SER A 1 83 ? 6.148 -8.550 -9.281 1.00 89.38 83 SER A O 1
ATOM 663 N N . HIS A 1 84 ? 4.682 -10.217 -8.978 1.00 89.44 84 HIS A N 1
ATOM 664 C CA . HIS A 1 84 ? 5.648 -11.210 -8.497 1.00 89.44 84 HIS A CA 1
ATOM 665 C C . HIS A 1 84 ? 6.546 -10.721 -7.340 1.00 89.44 84 HIS A C 1
ATOM 667 O O . HIS A 1 84 ? 7.722 -11.074 -7.267 1.00 89.44 84 HIS A O 1
ATOM 673 N N . GLY A 1 85 ? 5.996 -9.922 -6.420 1.00 87.56 85 GLY A N 1
ATOM 674 C CA . GLY A 1 85 ? 6.722 -9.418 -5.250 1.00 87.56 85 GLY A CA 1
ATOM 675 C C . GLY A 1 85 ? 7.583 -8.181 -5.519 1.00 87.56 85 GLY A C 1
ATOM 676 O O . GLY A 1 85 ? 8.470 -7.867 -4.726 1.00 87.56 85 GLY A O 1
ATOM 677 N N . MET A 1 86 ? 7.367 -7.478 -6.634 1.00 90.38 86 MET A N 1
ATOM 678 C CA . MET A 1 86 ? 8.021 -6.191 -6.870 1.00 90.38 86 MET A CA 1
ATOM 679 C C . MET A 1 86 ? 7.636 -5.155 -5.811 1.00 90.38 86 MET A C 1
ATOM 681 O O . MET A 1 86 ? 6.473 -5.033 -5.431 1.00 90.38 86 MET A O 1
ATOM 685 N N . MET A 1 87 ? 8.606 -4.322 -5.421 1.00 90.88 87 MET A N 1
ATOM 686 C CA . MET A 1 87 ? 8.354 -3.222 -4.494 1.00 90.88 87 MET A CA 1
ATOM 687 C C . MET A 1 87 ? 7.434 -2.164 -5.134 1.00 90.88 87 MET A C 1
ATOM 689 O O . MET A 1 87 ? 7.750 -1.649 -6.216 1.00 90.88 87 MET A O 1
ATOM 693 N N . PRO A 1 88 ? 6.337 -1.751 -4.475 1.00 91.38 88 PRO A N 1
ATOM 694 C CA . PRO A 1 88 ? 5.502 -0.664 -4.970 1.00 91.38 88 PRO A CA 1
ATOM 695 C C . PRO A 1 88 ? 6.309 0.627 -5.143 1.00 91.38 88 PRO A C 1
ATOM 697 O O . PRO A 1 88 ? 7.064 1.037 -4.253 1.00 91.38 88 PRO A O 1
ATOM 700 N N . TYR A 1 89 ? 6.142 1.288 -6.291 1.00 92.75 89 TYR A N 1
ATOM 701 C CA . TYR A 1 89 ? 6.894 2.490 -6.675 1.00 92.75 89 TYR A CA 1
ATOM 702 C C . TYR A 1 89 ? 8.425 2.285 -6.732 1.00 92.75 89 TYR A C 1
ATOM 704 O O . TYR A 1 89 ? 9.178 3.216 -6.442 1.00 92.75 89 TYR A O 1
ATOM 712 N N . ALA A 1 90 ? 8.912 1.084 -7.080 1.00 90.69 90 ALA A N 1
ATOM 713 C CA . ALA A 1 90 ? 10.348 0.755 -7.125 1.00 90.69 90 ALA A CA 1
ATOM 714 C C . ALA A 1 90 ? 11.213 1.720 -7.963 1.00 90.69 90 ALA A C 1
ATOM 716 O O . ALA A 1 90 ? 12.396 1.879 -7.684 1.00 90.69 90 ALA A O 1
ATOM 717 N N . SER A 1 91 ? 10.636 2.389 -8.967 1.00 91.69 91 SER A N 1
ATOM 718 C CA . SER A 1 91 ? 11.333 3.378 -9.801 1.00 91.69 91 SER A CA 1
ATOM 719 C C . SER A 1 91 ? 11.640 4.699 -9.085 1.00 91.69 91 SER A C 1
ATOM 721 O O . SER A 1 91 ? 12.359 5.534 -9.628 1.00 91.69 91 SER A O 1
ATOM 723 N N . ILE A 1 92 ? 11.083 4.919 -7.892 1.00 93.06 92 ILE A N 1
ATOM 724 C CA . ILE A 1 92 ? 11.246 6.143 -7.109 1.00 93.06 92 ILE A CA 1
ATOM 725 C C . ILE A 1 92 ? 12.120 5.825 -5.897 1.00 93.06 92 ILE A C 1
ATOM 727 O O . ILE A 1 92 ? 11.709 5.071 -5.016 1.00 93.06 92 ILE A O 1
ATOM 731 N N . ALA A 1 93 ? 13.318 6.409 -5.843 1.00 89.81 93 ALA A N 1
ATOM 732 C CA . ALA A 1 93 ? 14.273 6.149 -4.765 1.00 89.81 93 ALA A CA 1
ATOM 733 C C . ALA A 1 93 ? 13.886 6.834 -3.441 1.00 89.81 93 ALA A C 1
ATOM 735 O O . ALA A 1 93 ? 13.954 6.213 -2.385 1.00 89.81 93 ALA A O 1
ATOM 736 N N . ASN A 1 94 ? 13.461 8.101 -3.493 1.00 92.12 94 ASN A N 1
ATOM 737 C CA . ASN A 1 94 ? 13.137 8.893 -2.305 1.00 92.12 94 ASN A CA 1
ATOM 738 C C . ASN A 1 94 ? 11.670 8.699 -1.891 1.00 92.12 94 ASN A C 1
ATOM 740 O O . ASN A 1 94 ? 10.766 8.850 -2.713 1.00 92.12 94 ASN A O 1
ATOM 744 N N . GLU A 1 95 ? 11.425 8.400 -0.616 1.00 88.94 95 GLU A N 1
ATOM 745 C CA . GLU A 1 95 ? 10.075 8.211 -0.077 1.00 88.94 95 GLU A CA 1
ATOM 746 C C . GLU A 1 95 ? 9.230 9.488 -0.125 1.00 88.94 95 GLU A C 1
ATOM 748 O O . GLU A 1 95 ? 8.033 9.402 -0.384 1.00 88.94 95 GLU A O 1
ATOM 753 N N . ASN A 1 96 ? 9.840 10.670 0.008 1.00 90.69 96 ASN A N 1
ATOM 754 C CA . ASN A 1 96 ? 9.129 11.945 -0.130 1.00 90.69 96 ASN A CA 1
ATOM 755 C C . ASN A 1 96 ? 8.520 12.095 -1.529 1.00 90.69 96 ASN A C 1
ATOM 757 O O . ASN A 1 96 ? 7.365 12.487 -1.662 1.00 90.69 96 ASN A O 1
ATOM 761 N N . ASN A 1 97 ? 9.239 11.672 -2.569 1.00 93.44 97 ASN A N 1
ATOM 762 C CA . ASN A 1 97 ? 8.721 11.704 -3.937 1.00 93.44 97 ASN A CA 1
ATOM 763 C C . ASN A 1 97 ? 7.569 10.696 -4.120 1.00 93.44 97 ASN A C 1
ATOM 765 O O . ASN A 1 97 ? 6.638 10.946 -4.881 1.00 93.44 97 ASN A O 1
ATOM 769 N N . VAL A 1 98 ? 7.597 9.558 -3.411 1.00 92.00 98 VAL A N 1
ATOM 770 C CA . VAL A 1 98 ? 6.472 8.604 -3.395 1.00 92.00 98 VAL A CA 1
ATOM 771 C C . VAL A 1 98 ? 5.241 9.239 -2.747 1.00 92.00 98 VAL A C 1
ATOM 773 O O . VAL A 1 98 ? 4.131 9.062 -3.249 1.00 92.00 98 VAL A O 1
ATOM 776 N N . ILE A 1 99 ? 5.424 9.982 -1.651 1.00 91.06 99 ILE A N 1
ATOM 777 C CA . ILE A 1 99 ? 4.343 10.725 -0.992 1.00 91.06 99 ILE A CA 1
ATOM 778 C C . ILE A 1 99 ? 3.748 11.748 -1.965 1.00 91.06 99 ILE A C 1
ATOM 780 O O . ILE A 1 99 ? 2.537 11.740 -2.178 1.00 91.06 99 ILE A O 1
ATOM 784 N N . GLU A 1 100 ? 4.581 12.569 -2.604 1.00 92.56 100 GLU A N 1
ATOM 785 C CA . GLU A 1 100 ? 4.139 13.589 -3.562 1.00 92.56 100 GLU A CA 1
ATOM 786 C C . GLU A 1 100 ? 3.336 12.998 -4.727 1.00 92.56 100 GLU A C 1
ATOM 788 O O . GLU A 1 100 ? 2.241 13.473 -5.022 1.00 92.56 100 GLU A O 1
ATOM 793 N N . GLU A 1 101 ? 3.816 11.924 -5.361 1.00 93.19 101 GLU A N 1
ATOM 794 C CA . GLU A 1 101 ? 3.084 11.252 -6.444 1.00 93.19 101 GLU A CA 1
ATOM 795 C C . GLU A 1 101 ? 1.707 10.758 -5.968 1.00 93.19 101 GLU A C 1
ATOM 797 O O . GLU A 1 101 ? 0.696 10.945 -6.652 1.00 93.19 101 GLU A O 1
ATOM 802 N N . LYS A 1 102 ? 1.634 10.173 -4.767 1.00 91.88 102 LYS A N 1
ATOM 803 C CA . LYS A 1 102 ? 0.376 9.668 -4.196 1.00 91.88 102 LYS A CA 1
ATOM 804 C C . LYS A 1 102 ? -0.617 10.794 -3.916 1.00 91.88 102 LYS A C 1
ATOM 806 O O . LYS A 1 102 ? -1.798 10.637 -4.242 1.00 91.88 102 LYS A O 1
ATOM 811 N N . LEU A 1 103 ? -0.141 11.918 -3.374 1.00 91.31 103 LEU A N 1
ATOM 812 C CA . LEU A 1 103 ? -0.942 13.125 -3.139 1.00 91.31 103 LEU A CA 1
ATOM 813 C C . LEU A 1 103 ? -1.398 13.775 -4.457 1.00 91.31 103 LEU A C 1
ATOM 815 O O . LEU A 1 103 ? -2.531 14.239 -4.549 1.00 91.31 103 LEU A O 1
ATOM 819 N N . ASN A 1 104 ? -0.584 13.698 -5.513 1.00 93.69 104 ASN A N 1
ATOM 820 C CA . ASN A 1 104 ? -0.922 14.137 -6.873 1.00 93.69 104 ASN A CA 1
ATOM 821 C C . ASN A 1 104 ? -1.818 13.145 -7.642 1.00 93.69 104 ASN A C 1
ATOM 823 O O . ASN A 1 104 ? -1.926 13.201 -8.867 1.00 93.69 104 ASN A O 1
ATOM 827 N N . ASN A 1 105 ? -2.474 12.220 -6.938 1.00 91.25 105 ASN A N 1
ATOM 828 C CA . ASN A 1 105 ? -3.352 11.194 -7.497 1.00 91.25 105 ASN A CA 1
ATOM 829 C C . ASN A 1 105 ? -2.700 10.224 -8.497 1.00 91.25 105 ASN A C 1
ATOM 831 O O . ASN A 1 105 ? -3.398 9.524 -9.234 1.00 91.25 105 ASN A O 1
ATOM 835 N N . ARG A 1 106 ? -1.372 10.100 -8.489 1.00 91.94 106 ARG A N 1
ATOM 836 C CA . ARG A 1 106 ? -0.675 9.098 -9.297 1.00 91.94 106 ARG A CA 1
ATOM 837 C C . ARG A 1 106 ? -0.822 7.735 -8.624 1.00 91.94 106 ARG A C 1
ATOM 839 O O . ARG A 1 106 ? -0.805 7.598 -7.397 1.00 91.94 106 ARG A O 1
ATOM 846 N N . ARG A 1 107 ? -1.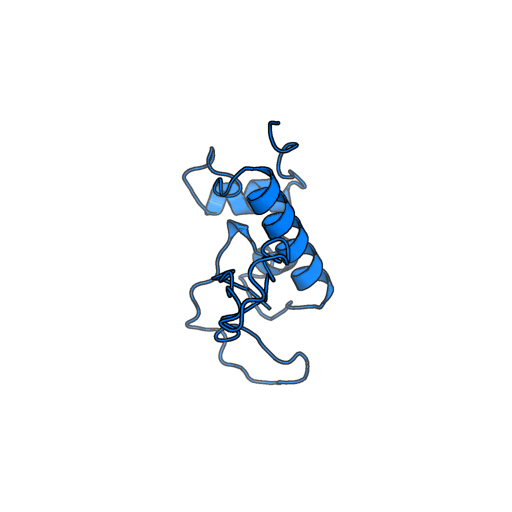057 6.709 -9.437 1.00 92.81 107 ARG A N 1
ATOM 847 C CA . ARG A 1 107 ? -1.330 5.333 -8.998 1.00 92.81 107 ARG A CA 1
ATOM 848 C C . ARG A 1 107 ? -0.273 4.397 -9.564 1.00 92.81 107 ARG A C 1
ATOM 850 O O . ARG A 1 107 ? 0.405 4.740 -10.531 1.00 92.81 107 ARG A O 1
ATOM 857 N N . LEU A 1 108 ? -0.140 3.226 -8.946 1.00 92.00 108 LEU A N 1
ATOM 858 C CA . LEU A 1 108 ? 0.689 2.154 -9.483 1.00 92.00 108 LEU A CA 1
ATOM 859 C C . LEU A 1 108 ? 0.221 1.816 -10.902 1.00 92.00 108 LEU A C 1
ATOM 861 O O . LEU A 1 108 ? -0.980 1.770 -11.180 1.00 92.00 108 LEU A O 1
ATOM 865 N N . THR A 1 109 ? 1.171 1.611 -11.806 1.00 92.31 109 THR A N 1
ATOM 866 C CA . THR A 1 109 ? 0.872 1.162 -13.167 1.00 92.31 109 THR A CA 1
ATOM 867 C C . THR A 1 109 ? 0.296 -0.249 -13.130 1.00 92.31 109 THR A C 1
ATOM 869 O O . THR A 1 109 ? 0.499 -0.973 -12.156 1.00 92.31 109 THR A O 1
ATOM 872 N N . LYS A 1 110 ? -0.398 -0.678 -14.191 1.00 90.56 110 LYS A N 1
ATOM 873 C CA . LYS A 1 110 ? -0.819 -2.083 -14.308 1.00 90.56 110 LYS A CA 1
ATOM 874 C C . LYS A 1 110 ? 0.415 -2.992 -14.092 1.00 90.56 110 LYS A C 1
ATOM 876 O O . LYS A 1 110 ? 1.448 -2.700 -14.698 1.00 90.56 110 LYS A O 1
ATOM 881 N N . PRO A 1 111 ? 0.329 -4.033 -13.241 1.00 86.38 111 PRO A N 1
ATOM 882 C CA . PRO A 1 111 ? 1.350 -5.073 -13.156 1.00 86.38 111 PRO A CA 1
ATOM 883 C C . PRO A 1 111 ? 1.669 -5.619 -14.548 1.00 86.38 111 PRO A C 1
ATOM 885 O O . PRO A 1 111 ? 0.753 -5.834 -15.349 1.00 86.38 111 PRO A O 1
ATOM 888 N N . THR A 1 112 ? 2.950 -5.797 -14.848 1.00 74.88 112 THR A N 1
ATOM 889 C CA . THR A 1 112 ? 3.382 -6.438 -16.093 1.00 74.88 112 THR A CA 1
ATOM 890 C C . THR A 1 112 ? 3.087 -7.937 -15.996 1.00 74.88 112 THR A C 1
ATOM 892 O O . THR A 1 112 ? 3.363 -8.529 -14.955 1.00 74.88 112 THR A O 1
ATOM 895 N N . GLU A 1 113 ? 2.485 -8.513 -17.042 1.00 57.66 113 GLU A N 1
ATOM 896 C CA . GLU A 1 113 ? 2.208 -9.960 -17.163 1.00 57.66 113 GLU A CA 1
ATOM 897 C C . GLU A 1 113 ? 3.476 -10.783 -17.424 1.00 57.66 113 GLU A C 1
ATOM 899 O O . GLU A 1 113 ? 4.407 -10.244 -18.072 1.00 57.66 113 GLU A O 1
#

Solvent-accessible surface area (backbone atoms only — not comparable to full-atom values): 7363 Å² total; per-residue (Å²): 90,57,77,56,62,79,54,75,53,75,74,93,76,80,63,95,84,57,78,84,72,80,44,76,47,91,45,55,64,87,63,47,69,64,92,83,61,87,76,75,81,79,86,79,71,90,71,64,69,77,47,52,30,51,72,33,63,74,50,83,61,58,82,61,74,43,76,67,37,33,54,44,27,51,52,48,51,52,46,22,63,60,36,77,67,45,63,73,66,67,92,53,87,52,66,69,59,51,51,51,40,39,69,71,70,53,72,85,72,83,60,68,131

Secondary structure (DSSP, 8-state):
-----EEEE--S---TTS----EEEE--GGG---TT-TT---SSPPP-TTTS-HHHHHTTT-S---HHHHHHHHHHHHHHHHTTTPPTTTT---HHHHHHHHHTT--PPPPP-

Sequence (113 aa):
MVIWAVETFSSSKKDPNEPKKNKVKITDFGLARRLDSTGDDYNTTIIPIRFCAPEILQNNIQSNYSEQSDVYSMGVLMWEALSHGMMPYASIANENNVIEEKLNNRRLTKPTE

Nearest PDB structures (foldseek):
  4mne-assembly1_C  TM=7.567E-01  e=3.969E-04  Homo sapiens
  4mne-assembly1_B  TM=7.456E-01  e=6.717E-04  Homo sapiens
  3tv4-assembly1_A  TM=7.620E-01  e=2.504E-03  Homo sapiens
  7k0v-assembly1_C  TM=7.025E-01  e=2.055E-03  Homo sapiens
  6u2h-assembly1_D  TM=7.099E-01  e=2.504E-03  Homo sapiens

Mean predicted aligned error: 9.89 Å

pLDDT: mean 75.61, std 16.43, range [40.47, 93.69]